Protein AF-B5GCQ9-F1 (afdb_monomer_lite)

Foldseek 3Di:
DPPFDKDFDDWDDDPFWIWTDMAGPCCVVPVPCVRGPPFFGTWTQGPPPRDTHGDTNVCNVVVVVVQCCQVPPVVHHRDDPLNVLVVVLVVCCVPPNNVRSVVSVVVCLVVDDPVSNVD

Radius of gyration: 19.91 Å; chains: 1; bounding box: 42×32×63 Å

pLDDT: mean 89.11, std 9.02, range [50.94, 97.81]

Secondary structure (DSSP, 8-state):
-PPPPEEEEEEEE-SSEEEEEEEEHHHHHH--GGG--TTEEEEEEETTT--EEEEEHHHHHHSTHHHHIIIIII-PPPP-HHHHHHHHHHHHHHHH-HHHHHHHHHHHGGGS-TTTTT-

Structure (mmCIF, N/CA/C/O backbone):
data_AF-B5GCQ9-F1
#
_entry.id   AF-B5GCQ9-F1
#
loop_
_atom_site.group_PDB
_atom_site.id
_atom_site.type_symbol
_atom_site.label_atom_id
_atom_site.label_alt_id
_atom_site.label_comp_id
_atom_site.label_asym_id
_atom_site.label_e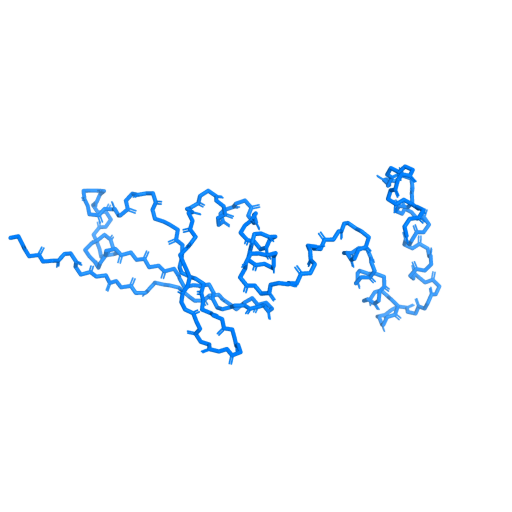ntity_id
_atom_site.label_seq_id
_atom_site.pdbx_PDB_ins_code
_atom_site.Cartn_x
_atom_site.Cartn_y
_atom_site.Cartn_z
_atom_site.occupancy
_atom_site.B_iso_or_equiv
_atom_site.auth_seq_id
_atom_site.auth_comp_id
_atom_site.auth_asym_id
_atom_site.auth_atom_id
_atom_site.pdbx_PDB_model_num
ATOM 1 N N . MET A 1 1 ? 14.335 -4.556 -33.566 1.00 50.94 1 MET A N 1
ATOM 2 C CA . MET A 1 1 ? 14.861 -4.108 -32.263 1.00 50.94 1 MET A CA 1
ATOM 3 C C . MET A 1 1 ? 14.692 -5.265 -31.313 1.00 50.94 1 MET A C 1
ATOM 5 O O . MET A 1 1 ? 13.599 -5.818 -31.289 1.00 50.94 1 MET A O 1
ATOM 9 N N . ASP A 1 2 ? 15.761 -5.686 -30.646 1.00 68.31 2 ASP A N 1
ATOM 10 C CA . ASP A 1 2 ? 15.653 -6.730 -29.628 1.00 68.31 2 ASP A CA 1
ATOM 11 C C . ASP A 1 2 ? 14.804 -6.187 -28.470 1.00 68.31 2 ASP A C 1
ATOM 13 O O . ASP A 1 2 ? 14.935 -5.014 -28.105 1.00 68.31 2 ASP A O 1
ATOM 17 N N . ALA A 1 3 ? 13.864 -6.982 -27.967 1.00 76.88 3 ALA A N 1
ATOM 18 C CA . ALA A 1 3 ? 13.002 -6.535 -26.881 1.00 76.88 3 ALA A CA 1
ATOM 19 C C . ALA A 1 3 ? 13.858 -6.380 -25.617 1.00 76.88 3 ALA A C 1
ATOM 21 O O . ALA A 1 3 ? 14.582 -7.300 -25.239 1.00 76.88 3 ALA A O 1
ATOM 22 N N . MET A 1 4 ? 13.791 -5.215 -24.968 1.00 83.44 4 MET A N 1
ATOM 23 C CA . MET A 1 4 ? 14.519 -4.967 -23.724 1.00 83.44 4 MET A CA 1
ATOM 24 C C . MET A 1 4 ? 14.133 -6.027 -22.686 1.00 83.44 4 MET A C 1
ATOM 26 O O . MET A 1 4 ? 12.966 -6.126 -22.303 1.00 83.44 4 MET A O 1
ATOM 30 N N . ARG A 1 5 ? 15.109 -6.823 -22.238 1.00 91.62 5 ARG A N 1
ATOM 31 C CA . ARG A 1 5 ? 14.891 -7.822 -21.189 1.00 91.62 5 ARG A CA 1
ATOM 32 C C . ARG A 1 5 ? 14.682 -7.136 -19.851 1.00 91.62 5 ARG A C 1
ATOM 34 O O . ARG A 1 5 ? 15.450 -6.253 -19.468 1.00 91.62 5 ARG A O 1
ATOM 41 N N . LEU A 1 6 ? 13.641 -7.567 -19.152 1.00 92.56 6 LEU A N 1
ATOM 42 C CA . LEU A 1 6 ? 13.278 -7.064 -17.837 1.00 92.56 6 LEU A CA 1
ATOM 43 C C . LEU A 1 6 ? 13.606 -8.111 -16.780 1.00 92.56 6 LEU A C 1
ATOM 45 O O . LEU A 1 6 ? 13.421 -9.306 -17.007 1.00 92.56 6 LEU A O 1
ATOM 49 N N . ALA A 1 7 ? 14.055 -7.646 -15.623 1.00 93.38 7 ALA A N 1
ATOM 50 C CA . ALA A 1 7 ? 14.333 -8.468 -14.460 1.00 93.38 7 ALA A CA 1
ATOM 51 C C . ALA A 1 7 ? 13.618 -7.897 -13.235 1.00 93.38 7 ALA A C 1
ATOM 53 O O . ALA A 1 7 ? 13.585 -6.680 -13.036 1.00 93.38 7 ALA A O 1
ATOM 54 N N . VAL A 1 8 ? 13.073 -8.787 -12.406 1.00 94.56 8 VAL A N 1
ATOM 55 C CA . VAL A 1 8 ? 12.653 -8.448 -11.043 1.00 94.56 8 VAL A CA 1
ATOM 56 C C . VAL A 1 8 ? 13.914 -8.232 -10.218 1.00 94.56 8 VAL A C 1
ATOM 58 O O . VAL A 1 8 ? 14.830 -9.053 -10.264 1.00 94.56 8 VAL A O 1
ATOM 61 N N . VAL A 1 9 ? 13.969 -7.118 -9.497 1.00 93.88 9 VAL A N 1
ATOM 62 C CA . VAL A 1 9 ? 15.132 -6.742 -8.683 1.00 93.88 9 VAL A CA 1
ATOM 63 C C . VAL A 1 9 ? 14.838 -6.748 -7.195 1.00 93.88 9 VAL A C 1
ATOM 65 O O . VAL A 1 9 ? 15.772 -6.896 -6.415 1.00 93.88 9 VAL A O 1
ATOM 68 N N . ASP A 1 10 ? 13.571 -6.601 -6.812 1.00 94.38 10 ASP A N 1
ATOM 69 C CA . ASP A 1 10 ? 13.153 -6.635 -5.417 1.00 94.38 10 ASP A CA 1
A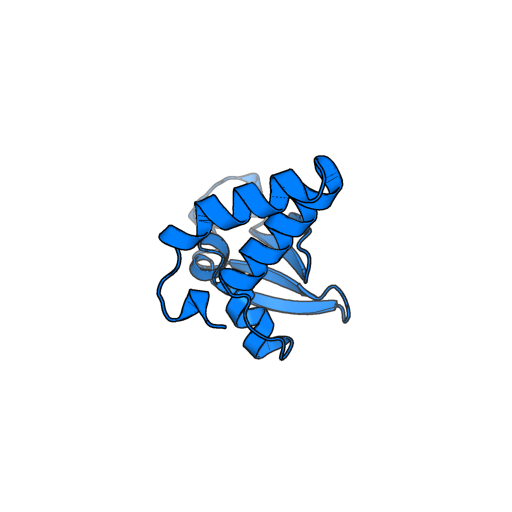TOM 70 C C . ASP A 1 10 ? 11.664 -6.981 -5.302 1.00 94.38 10 ASP A C 1
ATOM 72 O O . ASP A 1 10 ? 10.879 -6.713 -6.222 1.00 94.38 10 ASP A O 1
ATOM 76 N N . VAL A 1 11 ? 11.297 -7.594 -4.179 1.00 96.69 11 VAL A N 1
ATOM 77 C CA . VAL A 1 11 ? 9.916 -7.929 -3.830 1.00 96.69 11 VAL A CA 1
ATOM 78 C C . VAL A 1 11 ? 9.700 -7.588 -2.364 1.00 96.69 11 VAL A C 1
ATOM 80 O O . VAL A 1 11 ? 10.279 -8.222 -1.483 1.00 96.69 11 VAL A O 1
ATOM 83 N N . GLU A 1 12 ? 8.825 -6.622 -2.118 1.00 96.44 12 GLU A N 1
ATOM 84 C CA . GLU A 1 12 ? 8.431 -6.194 -0.780 1.00 96.44 12 GLU A CA 1
ATOM 85 C C . GLU A 1 12 ? 7.040 -6.740 -0.436 1.00 96.44 12 GLU A C 1
ATOM 87 O O . GLU A 1 12 ? 6.123 -6.756 -1.266 1.00 96.44 12 GLU A O 1
ATOM 92 N N . GLU A 1 13 ? 6.884 -7.211 0.800 1.00 96.56 13 GLU A N 1
ATOM 93 C CA . GLU A 1 13 ? 5.601 -7.660 1.327 1.00 96.56 13 GLU A CA 1
ATOM 94 C C . GLU A 1 13 ? 4.821 -6.474 1.904 1.00 96.56 13 GLU A C 1
ATOM 96 O O . GLU A 1 13 ? 5.282 -5.821 2.836 1.00 96.56 13 GLU A O 1
ATOM 101 N N . HIS A 1 14 ? 3.611 -6.243 1.392 1.00 94.56 14 HIS A N 1
ATOM 102 C CA . HIS A 1 14 ? 2.640 -5.315 1.964 1.00 94.56 14 HIS A CA 1
ATOM 103 C C . HIS A 1 14 ? 1.422 -6.085 2.499 1.00 94.56 14 HIS A C 1
ATOM 105 O O . HIS A 1 14 ? 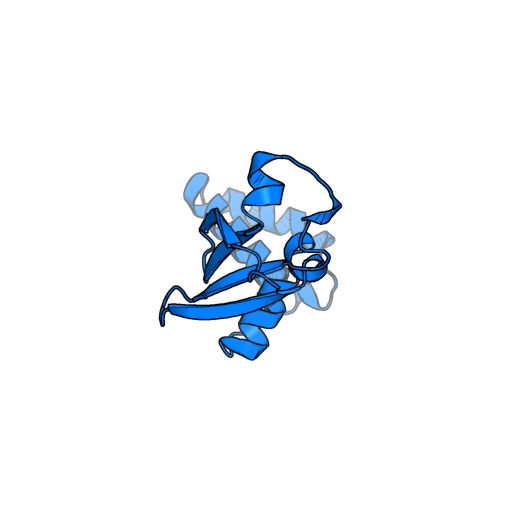1.169 -7.236 2.122 1.00 94.56 14 HIS A O 1
ATOM 111 N N . GLU A 1 15 ? 0.615 -5.458 3.358 1.00 91.69 15 GLU A N 1
ATOM 112 C CA . GLU A 1 15 ? -0.591 -6.099 3.910 1.00 91.69 15 GLU A CA 1
ATOM 113 C C . GLU A 1 15 ? -1.605 -6.519 2.824 1.00 91.69 15 GLU A C 1
ATOM 115 O O . GLU A 1 15 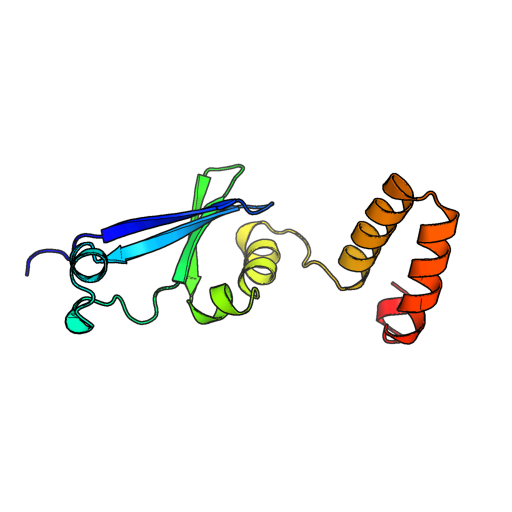? -2.258 -7.554 2.950 1.00 91.69 15 GLU A O 1
ATOM 120 N N . LEU A 1 16 ? -1.700 -5.768 1.719 1.00 93.81 16 LEU A N 1
ATOM 121 C CA . LEU A 1 16 ? -2.666 -6.003 0.633 1.00 93.81 16 LEU A CA 1
ATOM 122 C C . LEU A 1 16 ? -2.068 -6.693 -0.602 1.00 93.81 16 LEU A C 1
ATOM 124 O O . LEU A 1 16 ? -2.774 -7.416 -1.308 1.00 93.81 16 LEU A O 1
ATOM 128 N N . VAL A 1 17 ? -0.787 -6.448 -0.885 1.00 96.75 17 VAL A N 1
ATOM 129 C CA . VAL A 1 17 ? -0.134 -6.779 -2.162 1.00 96.75 17 VAL A CA 1
ATOM 130 C C . VAL A 1 17 ? 1.321 -7.196 -1.944 1.00 96.75 17 VAL A C 1
ATOM 132 O O . VAL A 1 17 ? 1.911 -6.912 -0.907 1.00 96.75 17 VAL A O 1
ATOM 135 N N . TRP A 1 18 ? 1.922 -7.828 -2.944 1.00 97.81 18 TRP A N 1
ATOM 136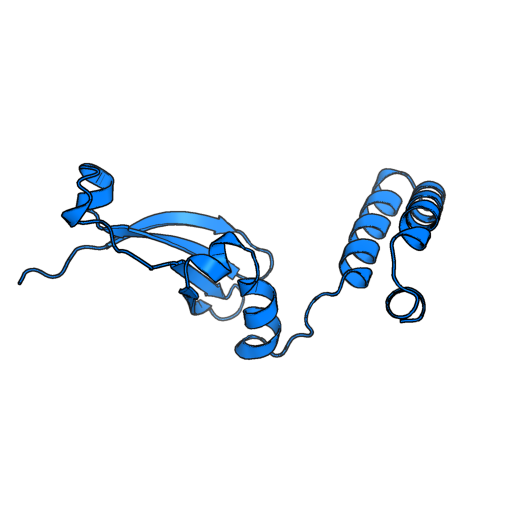 C CA . TRP A 1 18 ? 3.374 -7.842 -3.110 1.00 97.81 18 TRP A CA 1
ATOM 137 C C . TRP A 1 18 ? 3.772 -6.691 -4.029 1.00 97.81 18 TRP A C 1
ATOM 139 O O . TRP A 1 18 ? 3.222 -6.567 -5.127 1.00 97.81 18 TRP A O 1
ATOM 149 N N . ILE A 1 19 ? 4.722 -5.863 -3.604 1.00 96.88 19 ILE A N 1
ATOM 150 C CA . ILE A 1 19 ? 5.259 -4.771 -4.417 1.00 96.88 19 ILE A CA 1
ATOM 151 C C . ILE A 1 19 ? 6.491 -5.302 -5.148 1.00 96.88 19 ILE A C 1
ATOM 153 O O . ILE A 1 19 ? 7.513 -5.611 -4.540 1.00 96.88 19 ILE A O 1
ATOM 157 N N . VAL A 1 20 ? 6.388 -5.442 -6.467 1.00 96.88 20 VAL A N 1
ATOM 158 C CA . VAL A 1 20 ? 7.416 -6.045 -7.320 1.00 96.88 20 VAL A CA 1
ATOM 159 C C . VAL A 1 20 ? 8.153 -4.955 -8.082 1.00 96.88 20 VAL A C 1
ATOM 161 O O . VAL A 1 20 ? 7.644 -4.384 -9.057 1.00 96.88 20 VAL A O 1
ATOM 164 N N . SER A 1 21 ? 9.383 -4.696 -7.659 1.00 93.38 21 SER A N 1
ATOM 165 C CA . SER A 1 21 ? 10.292 -3.782 -8.338 1.00 93.38 21 SER A CA 1
ATOM 166 C C . SER A 1 21 ? 11.012 -4.502 -9.471 1.00 93.38 21 SER A C 1
ATOM 168 O O . SER A 1 21 ? 11.526 -5.612 -9.318 1.00 93.38 21 SER A O 1
ATOM 170 N N . TRP A 1 22 ? 11.083 -3.853 -10.627 1.00 93.12 22 TRP A N 1
ATOM 171 C CA . TRP A 1 22 ? 11.688 -4.412 -11.831 1.00 93.12 22 TRP A CA 1
ATOM 172 C C . TRP A 1 22 ? 12.478 -3.346 -12.583 1.00 93.12 22 TRP A C 1
ATOM 174 O O . TRP A 1 22 ? 12.242 -2.146 -12.442 1.00 93.12 22 TRP A O 1
ATOM 184 N N . THR A 1 23 ? 13.436 -3.783 -13.392 1.00 92.69 23 THR A N 1
ATOM 185 C CA . THR A 1 23 ? 14.202 -2.890 -14.262 1.00 92.69 23 THR A CA 1
ATOM 186 C C . THR A 1 23 ? 14.722 -3.627 -15.494 1.00 92.69 23 THR A C 1
ATOM 188 O O . THR A 1 23 ? 14.485 -4.823 -15.657 1.00 92.69 23 THR A O 1
ATOM 191 N N . SER A 1 24 ? 15.412 -2.915 -16.384 1.00 93.62 24 SER A N 1
ATOM 192 C CA . SER A 1 24 ? 16.150 -3.528 -17.490 1.00 93.62 24 SER A CA 1
ATOM 193 C C . SER A 1 24 ? 17.304 -4.365 -16.948 1.00 93.62 24 SER A C 1
ATOM 195 O O . SER A 1 24 ? 18.083 -3.882 -16.126 1.00 93.62 24 SER A O 1
ATOM 197 N N . GLU A 1 25 ? 17.456 -5.594 -17.438 1.00 94.25 25 GLU A N 1
ATOM 198 C CA . GLU A 1 25 ? 18.589 -6.461 -17.087 1.00 94.25 25 GLU A CA 1
ATOM 199 C C . GLU A 1 25 ? 19.930 -5.749 -17.350 1.00 94.25 25 GLU A C 1
ATOM 201 O O . GLU A 1 25 ? 20.838 -5.758 -16.515 1.00 94.25 25 GLU A O 1
ATOM 206 N N . GLU A 1 26 ? 20.015 -5.033 -18.474 1.00 93.31 26 GLU A N 1
ATOM 207 C CA . GLU A 1 26 ? 21.211 -4.294 -18.873 1.00 93.31 26 GLU A CA 1
ATOM 208 C C . GLU A 1 26 ? 21.483 -3.103 -17.947 1.00 93.31 26 GLU A C 1
ATOM 210 O O . GLU A 1 26 ? 22.632 -2.873 -17.562 1.00 93.31 26 GLU A O 1
ATOM 215 N N . PHE A 1 27 ? 20.442 -2.380 -17.518 1.00 91.94 27 PHE A N 1
ATOM 216 C CA . PHE A 1 27 ? 20.596 -1.308 -16.531 1.00 91.94 27 PHE A CA 1
ATOM 217 C C . PHE A 1 27 ? 21.021 -1.854 -15.167 1.00 91.94 27 PHE A C 1
ATOM 219 O O . PHE A 1 27 ? 21.934 -1.308 -14.548 1.00 91.94 27 PHE A O 1
ATOM 226 N N . GLY A 1 28 ? 20.411 -2.952 -14.713 1.00 90.75 28 GLY A N 1
ATOM 227 C CA . GLY A 1 28 ? 20.778 -3.609 -13.458 1.00 90.75 28 GLY A CA 1
ATOM 228 C C . GLY A 1 28 ? 22.252 -4.018 -13.435 1.00 90.75 28 GLY A C 1
ATOM 229 O O . GLY A 1 28 ? 22.937 -3.803 -12.433 1.00 90.75 28 GLY A O 1
ATOM 230 N N . ARG A 1 29 ? 22.757 -4.526 -14.567 1.00 92.50 29 ARG A N 1
ATOM 231 C CA . ARG A 1 29 ? 24.145 -4.976 -14.733 1.00 92.50 29 ARG A CA 1
ATOM 232 C C . ARG A 1 29 ? 25.152 -3.836 -14.908 1.00 92.50 29 ARG A C 1
ATOM 234 O O . ARG A 1 29 ? 26.234 -3.896 -14.333 1.00 92.50 29 ARG A O 1
ATOM 241 N N . THR A 1 30 ? 24.843 -2.838 -15.737 1.00 94.06 30 THR A N 1
ATOM 242 C CA . THR A 1 30 ? 25.824 -1.829 -16.193 1.00 94.06 30 THR A CA 1
ATOM 243 C C . THR A 1 30 ? 25.662 -0.460 -15.553 1.00 94.06 30 THR A C 1
ATOM 245 O O . THR A 1 30 ? 26.600 0.332 -15.573 1.00 94.06 30 THR A O 1
ATOM 248 N N . ARG A 1 31 ? 24.471 -0.158 -15.025 1.00 91.69 31 ARG A N 1
ATOM 249 C CA . ARG A 1 31 ? 24.046 1.188 -14.617 1.00 91.69 31 ARG A CA 1
ATOM 250 C C . ARG A 1 31 ? 24.108 2.236 -15.739 1.00 91.69 31 ARG A C 1
ATOM 252 O O . ARG A 1 31 ? 24.061 3.424 -15.433 1.00 91.69 31 ARG A O 1
ATOM 259 N N . ASN A 1 32 ? 24.169 1.837 -17.016 1.00 92.38 32 ASN A N 1
ATOM 260 C CA . ASN A 1 32 ? 24.099 2.780 -18.135 1.00 92.38 32 ASN A CA 1
ATOM 261 C C . ASN A 1 32 ? 22.674 3.380 -18.231 1.00 92.38 32 ASN A C 1
ATOM 263 O O . ASN A 1 32 ? 21.733 2.636 -18.522 1.00 92.38 32 ASN A O 1
ATOM 267 N N . PRO A 1 33 ? 22.499 4.704 -18.033 1.00 89.25 33 PRO A N 1
ATOM 268 C CA . PRO A 1 33 ? 21.190 5.358 -18.026 1.00 89.25 33 PRO A CA 1
ATOM 269 C C . PRO A 1 33 ? 20.377 5.205 -19.316 1.00 89.25 33 PRO A C 1
ATOM 271 O O . PRO A 1 33 ? 19.156 5.315 -19.261 1.00 89.25 33 PRO A O 1
ATOM 274 N N . GLU A 1 34 ? 21.011 4.915 -20.455 1.00 90.00 34 GLU A N 1
ATOM 275 C CA . GLU A 1 34 ? 20.312 4.656 -21.725 1.00 90.00 34 GLU A CA 1
ATOM 276 C C . GLU A 1 34 ? 19.360 3.455 -21.648 1.00 90.00 34 GLU A C 1
ATOM 278 O O . GLU A 1 34 ? 18.372 3.394 -22.377 1.00 90.00 34 GLU A O 1
ATOM 283 N N . PHE A 1 35 ? 19.629 2.516 -20.738 1.00 89.06 35 PHE A N 1
ATOM 284 C CA . PHE A 1 35 ? 18.790 1.342 -20.502 1.00 89.06 35 PHE A CA 1
ATOM 285 C C . PHE A 1 35 ? 17.843 1.514 -19.313 1.00 89.06 35 PHE A C 1
ATOM 287 O O . PHE A 1 35 ? 17.149 0.565 -18.948 1.00 89.06 35 PHE A O 1
ATOM 294 N N . MET A 1 36 ? 17.817 2.689 -18.678 1.00 86.44 36 MET A N 1
ATOM 295 C CA . MET A 1 36 ? 16.954 2.937 -17.530 1.00 86.44 36 MET A CA 1
ATOM 296 C C . MET A 1 36 ? 15.491 3.061 -17.989 1.00 86.44 36 MET A C 1
ATOM 298 O O . MET A 1 36 ? 15.169 3.958 -18.772 1.00 86.44 36 MET A O 1
ATOM 302 N N . PRO A 1 37 ? 14.571 2.217 -17.486 1.00 82.31 37 PRO A N 1
ATOM 303 C CA . PRO A 1 37 ? 13.157 2.298 -17.834 1.00 82.31 37 PRO A CA 1
ATOM 304 C C . PRO A 1 37 ? 12.496 3.503 -17.137 1.00 82.31 37 PRO A C 1
ATOM 306 O O . PRO A 1 37 ? 11.861 3.366 -16.092 1.00 82.31 37 PRO A O 1
ATOM 309 N N . ALA A 1 38 ? 12.643 4.698 -17.713 1.00 76.75 38 ALA A N 1
ATOM 310 C CA . ALA A 1 38 ? 12.167 5.955 -17.135 1.00 76.75 38 ALA A CA 1
ATOM 311 C C . ALA A 1 38 ? 10.648 5.966 -16.866 1.00 76.75 38 ALA A C 1
ATOM 313 O O . ALA A 1 38 ? 9.850 5.532 -17.695 1.00 76.75 38 ALA A O 1
ATOM 314 N N . GLY A 1 39 ? 10.252 6.498 -15.703 1.00 71.31 39 GLY A N 1
ATOM 315 C CA . GLY A 1 39 ? 8.849 6.714 -15.324 1.00 71.31 39 GLY A CA 1
ATOM 316 C C . GLY A 1 39 ? 8.076 5.471 -14.866 1.00 71.31 39 GLY A C 1
ATOM 317 O O . GLY A 1 39 ? 6.902 5.593 -14.512 1.00 71.31 39 GLY A O 1
ATOM 318 N N . ASN A 1 40 ? 8.701 4.292 -14.840 1.00 77.06 40 ASN A N 1
ATOM 319 C CA . ASN A 1 40 ? 8.036 3.063 -14.411 1.00 77.06 40 ASN A CA 1
ATOM 320 C C . ASN A 1 40 ? 8.030 2.938 -12.884 1.00 77.06 40 ASN A C 1
ATOM 322 O O . ASN A 1 40 ? 9.070 3.076 -12.243 1.00 77.06 40 ASN A O 1
ATOM 326 N N . GLY A 1 41 ? 6.849 2.689 -12.316 1.00 86.25 41 GLY A N 1
ATOM 327 C CA . GLY A 1 41 ? 6.701 2.240 -10.936 1.00 86.25 41 GLY A CA 1
ATOM 328 C C . GLY A 1 41 ? 6.673 0.709 -10.844 1.00 86.25 41 GLY A C 1
ATOM 329 O O . GLY A 1 41 ? 6.679 0.021 -11.876 1.00 86.25 41 GLY A O 1
ATOM 330 N N . PRO A 1 42 ? 6.657 0.165 -9.619 1.00 94.00 42 PRO A N 1
ATOM 331 C CA . PRO A 1 42 ? 6.547 -1.267 -9.397 1.00 94.00 42 PRO A CA 1
ATOM 332 C C . PRO A 1 42 ? 5.217 -1.826 -9.923 1.00 94.00 42 PRO A C 1
ATOM 334 O O . PRO A 1 42 ? 4.280 -1.097 -10.270 1.00 94.00 42 PRO A O 1
ATOM 337 N N . TYR A 1 43 ? 5.137 -3.150 -9.974 1.00 95.25 43 TYR A N 1
ATOM 338 C CA . TYR A 1 43 ? 3.856 -3.839 -10.061 1.00 95.25 43 TYR A CA 1
ATOM 339 C C . TYR A 1 43 ? 3.342 -4.166 -8.662 1.00 95.25 43 TYR A C 1
ATOM 341 O O . TYR A 1 43 ? 4.124 -4.448 -7.761 1.00 95.25 43 TYR A O 1
ATOM 349 N N . LEU A 1 44 ? 2.026 -4.165 -8.504 1.00 96.69 44 LEU A N 1
ATOM 350 C CA . LEU A 1 44 ? 1.332 -4.653 -7.322 1.00 96.69 44 LEU A CA 1
ATOM 351 C C . LEU A 1 44 ? 0.707 -6.000 -7.685 1.00 96.69 44 LEU A C 1
ATOM 353 O O . LEU A 1 44 ? -0.041 -6.079 -8.663 1.00 96.69 44 LEU A O 1
ATOM 357 N N . VAL A 1 45 ? 1.033 -7.044 -6.930 1.00 97.50 45 VAL A N 1
ATOM 358 C CA . VAL A 1 45 ? 0.423 -8.372 -7.073 1.00 97.50 45 VAL A CA 1
ATOM 359 C C . VAL A 1 45 ? -0.518 -8.596 -5.903 1.00 97.50 45 VAL A C 1
ATOM 361 O O . VAL A 1 45 ? -0.070 -8.644 -4.758 1.00 97.50 45 VAL A O 1
ATOM 364 N N . ASP A 1 46 ? -1.809 -8.736 -6.175 1.00 95.81 46 ASP A N 1
ATOM 365 C CA . ASP A 1 46 ? -2.815 -8.946 -5.140 1.00 95.81 46 ASP A CA 1
ATOM 366 C C . ASP A 1 46 ? -2.555 -10.236 -4.350 1.00 95.81 46 ASP A C 1
ATOM 368 O O . ASP A 1 46 ? -2.294 -11.296 -4.924 1.00 95.81 46 ASP A O 1
ATOM 372 N N . ARG A 1 47 ? -2.645 -10.169 -3.017 1.00 94.75 47 ARG A N 1
ATOM 373 C CA . ARG A 1 47 ? -2.375 -11.338 -2.162 1.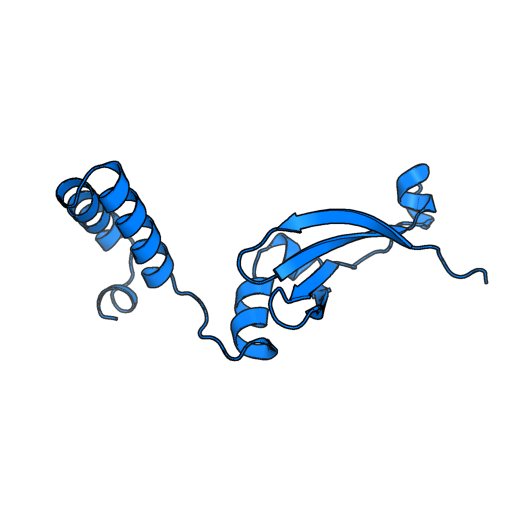00 94.75 47 ARG A CA 1
ATOM 374 C C . ARG A 1 47 ? -3.489 -12.380 -2.144 1.00 94.75 47 ARG A C 1
ATOM 376 O O . ARG A 1 47 ? -3.247 -13.493 -1.683 1.00 94.75 47 ARG A O 1
ATOM 383 N N . VAL A 1 48 ? -4.694 -12.032 -2.585 1.00 92.94 48 VAL A N 1
ATOM 384 C CA . VAL A 1 48 ? -5.865 -12.916 -2.554 1.00 92.94 48 VAL A CA 1
ATOM 385 C C . VAL A 1 48 ? -6.077 -13.585 -3.903 1.00 92.94 48 VAL A C 1
ATOM 387 O O . VAL A 1 48 ? -6.217 -14.805 -3.946 1.00 92.94 48 VAL A O 1
ATOM 390 N N . ASP A 1 49 ? -6.099 -12.815 -4.991 1.00 93.94 49 ASP A N 1
ATOM 391 C CA . ASP A 1 49 ? -6.411 -13.342 -6.328 1.00 93.94 49 ASP A CA 1
ATOM 392 C C . ASP A 1 49 ? -5.211 -13.385 -7.290 1.00 93.94 49 ASP A C 1
ATOM 394 O O . ASP A 1 49 ? -5.318 -13.958 -8.376 1.00 93.94 49 ASP A O 1
ATOM 398 N N . GLY A 1 50 ? -4.053 -12.844 -6.893 1.00 95.25 50 GLY A N 1
ATOM 399 C CA . GLY A 1 50 ? -2.853 -12.794 -7.730 1.00 95.25 50 GLY A CA 1
ATOM 400 C C . GLY A 1 50 ? -2.928 -11.781 -8.877 1.00 95.25 50 GLY A C 1
ATOM 401 O O . GLY A 1 50 ? -2.088 -11.829 -9.780 1.00 95.25 50 GLY A O 1
ATOM 402 N N . GLY A 1 51 ? -3.918 -10.883 -8.874 1.00 95.81 51 GLY A N 1
ATOM 403 C CA . GLY A 1 51 ? -4.092 -9.837 -9.874 1.00 95.81 51 GLY A CA 1
ATOM 404 C C . GLY A 1 51 ? -2.865 -8.932 -9.985 1.00 95.81 51 GLY A C 1
ATOM 405 O O . GLY A 1 51 ? -2.300 -8.504 -8.983 1.00 95.81 51 GLY A O 1
ATOM 406 N N . LEU A 1 52 ? -2.437 -8.647 -11.218 1.00 95.69 52 LEU A N 1
ATOM 407 C CA . LEU A 1 52 ? -1.282 -7.795 -11.497 1.00 95.69 52 LEU A CA 1
ATOM 408 C C . LEU A 1 52 ? -1.741 -6.385 -11.876 1.00 95.69 52 LEU A C 1
ATOM 410 O O . LEU A 1 52 ? -2.419 -6.189 -12.888 1.00 95.69 52 LEU A O 1
ATOM 414 N N . HIS A 1 53 ? -1.301 -5.391 -11.112 1.00 94.56 53 HIS A N 1
ATOM 415 C CA . HIS A 1 53 ? -1.667 -3.990 -11.296 1.00 94.56 53 HIS A CA 1
ATOM 416 C C . HIS A 1 53 ? -0.416 -3.125 -11.421 1.00 94.56 53 HIS A C 1
ATOM 418 O O . HIS A 1 53 ? 0.590 -3.359 -10.758 1.00 94.56 53 HIS A O 1
ATOM 424 N N . ARG A 1 54 ? -0.452 -2.112 -12.289 1.00 90.50 54 ARG A N 1
ATOM 425 C CA . ARG A 1 54 ? 0.679 -1.198 -12.486 1.00 90.50 54 ARG A CA 1
ATOM 426 C C . ARG A 1 54 ? 0.434 0.106 -11.744 1.00 90.50 54 ARG A C 1
ATOM 428 O O . ARG A 1 54 ? -0.607 0.729 -11.947 1.00 90.50 54 ARG A O 1
ATOM 435 N N . VAL A 1 55 ? 1.428 0.554 -10.985 1.00 90.25 55 VAL A N 1
ATOM 436 C CA . VAL A 1 55 ? 1.436 1.874 -10.350 1.00 90.25 55 VAL A CA 1
ATOM 437 C C . VAL A 1 55 ? 2.498 2.768 -10.998 1.00 90.25 55 VAL A C 1
ATOM 439 O O . VAL A 1 55 ? 3.520 2.299 -11.499 1.00 90.25 55 VAL A O 1
ATOM 442 N N . GLY A 1 56 ? 2.241 4.075 -11.053 1.00 89.25 56 GLY A N 1
ATOM 443 C CA . GLY A 1 56 ? 3.240 5.054 -11.486 1.00 89.25 56 GLY A CA 1
ATOM 444 C C . GLY A 1 56 ? 4.293 5.305 -10.403 1.00 89.25 56 GLY A C 1
ATOM 445 O O . GLY A 1 56 ? 3.977 5.287 -9.217 1.00 89.25 56 GLY A O 1
ATOM 446 N N . VAL A 1 57 ? 5.533 5.606 -10.801 1.00 89.12 57 VAL A N 1
ATOM 447 C CA . VAL A 1 57 ? 6.657 5.790 -9.859 1.00 89.12 57 VAL A CA 1
ATOM 448 C C . VAL A 1 57 ? 6.391 6.842 -8.777 1.00 89.12 57 VAL A C 1
ATOM 450 O O . VAL A 1 57 ? 6.757 6.634 -7.630 1.00 89.12 57 VAL A O 1
ATOM 453 N N . VAL A 1 58 ? 5.707 7.943 -9.110 1.00 92.44 58 VAL A N 1
ATOM 454 C CA . VAL A 1 58 ? 5.388 8.999 -8.134 1.00 92.44 58 VAL A CA 1
ATOM 455 C C . VAL A 1 58 ? 4.466 8.461 -7.045 1.00 92.44 58 VAL A C 1
ATOM 457 O O . VAL A 1 58 ? 4.794 8.571 -5.875 1.00 92.44 58 VAL A O 1
ATOM 460 N N . SER A 1 59 ? 3.365 7.818 -7.437 1.00 91.81 59 SER A N 1
ATOM 461 C CA . SER A 1 59 ? 2.384 7.236 -6.514 1.00 91.81 59 SER A CA 1
ATOM 462 C C . SER A 1 59 ? 2.982 6.112 -5.663 1.00 91.81 59 SER A C 1
ATOM 464 O O . SER A 1 59 ? 2.624 5.978 -4.497 1.00 91.81 59 SER A O 1
ATOM 466 N N . ALA A 1 60 ? 3.934 5.351 -6.211 1.00 91.12 60 ALA A N 1
ATOM 467 C CA . ALA A 1 60 ? 4.687 4.360 -5.451 1.00 91.12 60 ALA A CA 1
ATOM 468 C C . ALA A 1 60 ? 5.584 5.010 -4.384 1.00 91.12 60 ALA A C 1
ATOM 470 O O . ALA A 1 60 ? 5.554 4.599 -3.231 1.00 91.12 60 ALA A O 1
ATOM 471 N N . VAL A 1 61 ? 6.340 6.051 -4.750 1.00 91.56 61 VAL A N 1
ATOM 472 C CA . VAL A 1 61 ? 7.265 6.746 -3.836 1.00 91.56 61 VAL A CA 1
ATOM 473 C C . VAL A 1 61 ? 6.528 7.540 -2.757 1.00 91.56 61 VAL A C 1
ATOM 475 O O . VAL A 1 61 ? 7.024 7.646 -1.639 1.00 91.56 61 VAL A O 1
ATOM 478 N N . THR A 1 62 ? 5.362 8.108 -3.067 1.00 92.94 62 THR A N 1
ATOM 479 C CA . THR A 1 62 ? 4.577 8.884 -2.098 1.00 92.94 62 THR A CA 1
ATOM 480 C C . THR A 1 62 ? 3.653 8.028 -1.232 1.00 92.94 62 THR A C 1
ATOM 482 O O . THR A 1 62 ? 3.081 8.559 -0.291 1.00 92.94 62 THR A O 1
ATOM 485 N N . GLY A 1 63 ? 3.466 6.741 -1.543 1.00 91.94 63 GLY A N 1
ATOM 486 C CA . GLY A 1 63 ? 2.520 5.861 -0.839 1.00 91.94 63 GLY A CA 1
ATOM 487 C C . GLY A 1 63 ? 1.052 6.021 -1.264 1.00 91.94 63 GLY A C 1
ATOM 488 O O . GLY A 1 63 ? 0.222 5.180 -0.942 1.00 91.94 63 GLY A O 1
ATOM 489 N N . GLU A 1 64 ? 0.730 7.029 -2.079 1.00 92.50 64 GLU A N 1
ATOM 490 C CA . GLU A 1 64 ? -0.634 7.317 -2.573 1.00 92.50 64 GLU A CA 1
ATOM 491 C C . GLU A 1 64 ? -1.277 6.151 -3.339 1.00 92.50 64 GLU A C 1
ATOM 493 O O . GLU A 1 64 ? -2.488 6.111 -3.556 1.00 92.50 64 GLU A O 1
ATOM 498 N N . TRP A 1 65 ? -0.460 5.196 -3.786 1.00 94.06 65 TRP A N 1
ATOM 499 C CA . TRP A 1 65 ? -0.932 3.997 -4.465 1.00 94.06 65 TRP A CA 1
ATOM 500 C C . TRP A 1 65 ? -1.894 3.178 -3.610 1.00 94.06 65 TRP A C 1
ATOM 502 O O . TRP A 1 65 ? -2.793 2.552 -4.165 1.00 94.06 65 TRP A O 1
ATOM 512 N N . GLU A 1 66 ? -1.730 3.173 -2.287 1.00 95.06 66 GLU A N 1
ATOM 513 C CA . GLU A 1 66 ? -2.508 2.297 -1.417 1.00 95.06 66 GLU A CA 1
ATOM 514 C C . GLU A 1 66 ? -3.973 2.739 -1.344 1.00 95.06 66 GLU A C 1
ATOM 516 O O . GLU A 1 66 ? -4.883 1.920 -1.496 1.00 95.06 66 GLU A O 1
ATOM 521 N N . ALA A 1 67 ? -4.210 4.045 -1.193 1.00 93.06 67 ALA A N 1
ATOM 522 C CA . ALA A 1 67 ? -5.552 4.616 -1.179 1.00 93.06 67 ALA A CA 1
ATOM 523 C C . ALA A 1 67 ? -6.283 4.365 -2.510 1.00 93.06 67 ALA A C 1
ATOM 525 O O . ALA A 1 67 ? -7.431 3.910 -2.513 1.00 93.06 67 ALA A O 1
ATOM 526 N N . ASP A 1 68 ? -5.605 4.588 -3.643 1.00 92.12 68 ASP A N 1
ATOM 527 C CA . ASP A 1 68 ? -6.148 4.283 -4.973 1.00 92.12 68 ASP A CA 1
ATOM 528 C C . ASP A 1 68 ? -6.408 2.779 -5.150 1.00 92.12 68 ASP A C 1
ATOM 530 O O . ASP A 1 68 ? -7.461 2.392 -5.659 1.00 92.12 68 ASP A O 1
ATOM 534 N N . TYR A 1 69 ? -5.505 1.915 -4.680 1.00 94.50 69 TYR A N 1
ATOM 535 C CA . TYR A 1 69 ? -5.665 0.465 -4.763 1.00 94.50 69 TYR A CA 1
ATOM 536 C C . TYR A 1 69 ? -6.880 -0.021 -3.964 1.00 94.50 69 TYR A C 1
ATOM 538 O O . TYR A 1 69 ? -7.723 -0.753 -4.494 1.00 94.50 69 TYR A O 1
ATOM 546 N N . ARG A 1 70 ? -7.016 0.430 -2.710 1.00 94.25 70 ARG A N 1
ATOM 547 C CA . ARG A 1 70 ? -8.166 0.126 -1.846 1.00 94.25 70 ARG A CA 1
ATOM 548 C C . ARG A 1 70 ? -9.469 0.548 -2.517 1.00 94.25 70 ARG A C 1
ATOM 550 O O . ARG A 1 70 ? -10.333 -0.302 -2.731 1.00 94.25 70 ARG A O 1
ATOM 557 N N . ALA A 1 71 ? -9.576 1.812 -2.919 1.00 92.94 71 ALA A N 1
ATOM 558 C CA . ALA A 1 71 ? -10.817 2.364 -3.450 1.00 92.94 71 ALA A CA 1
ATOM 559 C C . ALA A 1 71 ? -11.180 1.803 -4.834 1.00 92.94 71 ALA A C 1
ATOM 561 O O . ALA A 1 71 ? -12.321 1.401 -5.066 1.00 92.94 71 ALA A O 1
ATOM 562 N N . ARG A 1 72 ? -10.224 1.778 -5.768 1.00 90.56 72 ARG A N 1
ATOM 563 C CA . ARG A 1 72 ? -10.490 1.490 -7.183 1.00 90.56 72 ARG A CA 1
ATOM 564 C C . ARG A 1 72 ? -10.409 0.010 -7.529 1.00 90.56 72 ARG A C 1
ATOM 566 O O . ARG A 1 72 ? -11.175 -0.441 -8.375 1.00 90.56 72 ARG A O 1
ATOM 573 N N . ILE A 1 73 ? -9.470 -0.724 -6.932 1.00 90.81 73 ILE A N 1
ATOM 574 C CA . ILE A 1 73 ? -9.228 -2.134 -7.272 1.00 90.81 73 ILE A CA 1
ATOM 575 C C . ILE A 1 73 ? -9.981 -3.056 -6.316 1.00 90.81 73 ILE A C 1
ATOM 577 O O . ILE A 1 73 ? -10.685 -3.957 -6.766 1.00 90.81 73 ILE A O 1
ATOM 581 N N . ARG A 1 74 ? -9.874 -2.822 -5.003 1.00 88.56 74 ARG A N 1
ATOM 582 C CA . ARG A 1 74 ? -10.461 -3.714 -3.987 1.00 88.56 74 ARG A CA 1
ATOM 583 C C . ARG A 1 74 ? -11.870 -3.328 -3.549 1.00 88.56 74 ARG A C 1
ATOM 585 O O . ARG A 1 74 ? -12.524 -4.127 -2.885 1.00 88.56 74 ARG A O 1
ATOM 592 N N . GLY A 1 75 ? -12.335 -2.124 -3.888 1.00 88.50 75 GLY A N 1
ATOM 593 C CA . GLY A 1 75 ? -13.608 -1.594 -3.391 1.00 88.50 75 GLY A CA 1
ATOM 594 C C . GLY A 1 75 ? -13.652 -1.473 -1.862 1.00 88.50 75 GLY A C 1
ATOM 595 O O . GLY A 1 75 ? -14.726 -1.528 -1.268 1.00 88.50 75 GLY A O 1
ATOM 596 N N . LEU A 1 76 ? -12.485 -1.359 -1.226 1.00 87.50 76 LEU A N 1
ATOM 597 C CA . LEU A 1 76 ? -12.326 -1.167 0.210 1.00 87.50 76 LEU A CA 1
ATOM 598 C C . LEU A 1 76 ? -12.329 0.330 0.542 1.00 87.50 76 LEU A C 1
ATOM 600 O O . LEU A 1 76 ? -11.901 1.142 -0.284 1.00 87.50 76 LEU A O 1
ATOM 604 N N . PRO A 1 77 ? -12.765 0.712 1.754 1.00 87.31 77 PRO A N 1
ATOM 605 C CA . PRO A 1 77 ? -12.634 2.087 2.210 1.00 87.31 77 PRO A CA 1
ATOM 606 C C . PRO A 1 77 ? -11.158 2.509 2.275 1.00 87.31 77 PRO A C 1
ATOM 608 O O . PRO A 1 77 ? -10.267 1.710 2.596 1.00 87.31 77 PRO A O 1
ATOM 611 N N . VAL A 1 78 ? -10.917 3.783 1.960 1.00 88.12 78 VAL A N 1
ATOM 612 C CA . VAL A 1 78 ? -9.617 4.431 2.162 1.00 88.12 78 VAL A CA 1
ATOM 613 C C . VAL A 1 78 ? -9.380 4.558 3.661 1.00 88.12 78 VAL A C 1
ATOM 615 O O . VAL A 1 78 ? -10.288 4.939 4.396 1.00 88.12 78 VAL A O 1
ATOM 618 N N . ARG A 1 79 ? -8.168 4.218 4.100 1.00 87.50 79 ARG A N 1
ATOM 619 C CA . ARG A 1 79 ? -7.757 4.373 5.495 1.00 87.50 79 ARG A CA 1
ATOM 620 C C . ARG A 1 79 ? -7.666 5.843 5.849 1.00 87.50 79 ARG A C 1
ATOM 622 O O . ARG A 1 79 ? -7.155 6.648 5.073 1.00 87.50 79 ARG A O 1
ATOM 629 N N . THR A 1 80 ? -8.168 6.170 7.022 1.00 87.12 80 THR A N 1
ATOM 630 C CA . THR A 1 80 ? -8.147 7.518 7.572 1.00 87.12 80 THR A CA 1
ATOM 631 C C . THR A 1 80 ? -7.108 7.621 8.680 1.00 87.12 80 THR A C 1
ATOM 633 O O . THR A 1 80 ? -6.676 6.622 9.257 1.00 87.12 80 THR A O 1
ATOM 636 N N . ALA A 1 81 ? -6.764 8.854 9.053 1.00 85.69 81 ALA A N 1
ATOM 637 C CA . ALA A 1 81 ? -5.903 9.103 10.204 1.00 85.69 81 ALA A CA 1
ATOM 638 C C . ALA A 1 81 ? -6.493 8.545 11.522 1.00 85.69 81 ALA A C 1
ATOM 640 O O . ALA A 1 81 ? -5.750 8.273 12.467 1.00 85.69 81 ALA A O 1
ATOM 641 N N . VAL A 1 82 ? -7.817 8.351 11.588 1.00 87.06 82 VAL A N 1
ATOM 642 C CA . VAL A 1 82 ? -8.503 7.720 12.725 1.00 87.06 82 VAL A CA 1
ATOM 643 C C . VAL A 1 82 ? -8.240 6.214 12.758 1.00 87.06 82 VAL A C 1
ATOM 645 O O . VAL A 1 82 ? -7.980 5.673 13.834 1.00 87.06 82 VAL A O 1
ATOM 648 N N . ASP A 1 83 ? -8.237 5.542 11.604 1.00 88.88 83 ASP A N 1
ATOM 649 C CA . ASP A 1 83 ? -7.909 4.114 11.517 1.00 88.88 83 ASP A CA 1
ATOM 650 C C . ASP A 1 83 ? -6.452 3.849 11.927 1.00 88.88 83 ASP A C 1
ATOM 652 O O . ASP A 1 83 ? -6.165 2.923 12.687 1.00 88.88 83 ASP A O 1
ATOM 656 N N . ASP A 1 84 ? -5.528 4.706 11.493 1.00 88.06 84 ASP A N 1
ATOM 657 C CA . ASP A 1 84 ? -4.113 4.587 11.860 1.00 88.06 84 ASP A CA 1
ATOM 658 C C . ASP A 1 84 ? -3.891 4.854 13.354 1.00 88.06 84 ASP A C 1
ATOM 660 O O . ASP A 1 84 ? -3.112 4.163 14.020 1.00 88.06 84 ASP A O 1
ATOM 664 N N . LEU A 1 85 ? -4.624 5.821 13.921 1.00 90.62 85 LEU A N 1
ATOM 665 C CA . LEU A 1 85 ? -4.642 6.035 15.363 1.00 90.62 85 LEU A CA 1
ATOM 666 C C . LEU A 1 85 ? -5.185 4.806 16.092 1.00 90.62 85 LEU A C 1
ATOM 668 O O . LEU A 1 85 ? -4.627 4.418 17.119 1.00 90.62 85 LEU A O 1
ATOM 672 N N . HIS A 1 86 ? -6.264 4.203 15.592 1.00 92.50 86 HIS A N 1
ATOM 673 C CA . HIS A 1 86 ? -6.855 3.014 16.190 1.00 92.50 86 HIS A CA 1
ATOM 674 C C . HIS A 1 86 ? -5.834 1.878 16.291 1.00 92.50 86 HIS A C 1
ATOM 676 O O . HIS A 1 86 ? -5.642 1.329 17.381 1.00 92.50 86 HIS A O 1
ATOM 682 N N . ASP A 1 87 ? -5.126 1.577 15.203 1.00 92.56 87 ASP A N 1
ATOM 683 C CA . ASP A 1 87 ? -4.130 0.505 15.184 1.00 92.56 87 ASP A CA 1
ATOM 684 C C . ASP A 1 87 ? -2.968 0.799 16.138 1.00 92.56 87 ASP A C 1
ATOM 686 O O . ASP A 1 87 ? -2.623 -0.044 16.974 1.00 92.56 87 ASP A O 1
ATOM 690 N N . ALA A 1 88 ? -2.454 2.033 16.137 1.00 92.44 88 ALA A N 1
ATOM 691 C CA . ALA A 1 88 ? -1.413 2.453 17.075 1.00 92.44 88 ALA A CA 1
ATOM 692 C C . ALA A 1 88 ? -1.857 2.308 18.546 1.00 92.44 88 ALA A C 1
ATOM 694 O O . ALA A 1 88 ? -1.075 1.918 19.422 1.00 92.44 88 ALA A O 1
ATOM 695 N N . LEU A 1 89 ? -3.123 2.601 18.853 1.00 94.94 89 LEU A N 1
ATOM 696 C CA . LEU A 1 89 ? -3.678 2.429 20.197 1.00 94.94 89 LEU A CA 1
ATOM 697 C C . LEU A 1 89 ? -3.840 0.956 20.572 1.00 94.94 89 LEU A C 1
ATOM 699 O O . LEU A 1 89 ? -3.550 0.593 21.718 1.00 94.94 89 LEU A O 1
ATOM 703 N N . CYS A 1 90 ? -4.272 0.116 19.633 1.00 95.88 90 CYS A N 1
ATOM 704 C CA . CYS A 1 90 ? -4.371 -1.330 19.807 1.00 95.88 90 CYS A CA 1
ATOM 705 C C . CYS A 1 90 ? -3.000 -1.948 20.113 1.00 95.88 90 CYS A C 1
ATOM 707 O O . CYS A 1 90 ? -2.876 -2.707 21.081 1.00 95.88 90 CYS A O 1
ATOM 709 N N . GLU A 1 91 ? -1.955 -1.549 19.388 1.00 95.88 91 GLU A N 1
ATOM 710 C CA . GLU A 1 91 ? -0.576 -1.978 19.649 1.00 95.88 91 GLU A CA 1
ATOM 711 C C . GLU A 1 91 ? -0.089 -1.560 21.043 1.00 95.88 91 GLU A C 1
ATOM 713 O O . GLU A 1 91 ? 0.432 -2.380 21.808 1.00 95.88 91 GLU A O 1
ATOM 718 N N . VAL A 1 92 ? -0.304 -0.297 21.433 1.00 96.56 92 VAL A N 1
ATOM 719 C CA . VAL A 1 92 ? 0.076 0.191 22.770 1.00 96.56 92 VAL A CA 1
ATOM 720 C C . VAL A 1 92 ? -0.695 -0.546 23.865 1.00 96.56 92 VAL A C 1
ATOM 722 O O . VAL A 1 92 ? -0.116 -0.884 24.902 1.00 96.56 92 VAL A O 1
ATOM 725 N N . ALA A 1 93 ? -1.985 -0.812 23.659 1.00 96.44 93 ALA A N 1
ATOM 726 C CA . ALA A 1 93 ? -2.800 -1.553 24.612 1.00 96.44 93 ALA A CA 1
ATOM 727 C C . ALA A 1 93 ? -2.297 -2.992 24.777 1.00 96.44 93 ALA A C 1
ATOM 729 O O . ALA A 1 93 ? -2.208 -3.466 25.913 1.00 96.44 93 ALA A O 1
ATOM 730 N N . ALA A 1 94 ? -1.934 -3.657 23.678 1.00 96.75 94 ALA A N 1
ATOM 731 C CA . ALA A 1 94 ? -1.385 -5.009 23.692 1.00 96.75 94 ALA A CA 1
ATOM 732 C C . ALA A 1 94 ? -0.013 -5.067 24.385 1.00 96.75 94 ALA A C 1
ATOM 734 O O . ALA A 1 94 ? 0.233 -5.962 25.192 1.00 96.75 94 ALA A O 1
ATOM 735 N N . ALA A 1 95 ? 0.860 -4.088 24.133 1.00 96.81 95 ALA A N 1
ATOM 736 C CA . ALA A 1 95 ? 2.221 -4.078 24.667 1.00 96.81 95 ALA A CA 1
ATOM 737 C C . ALA A 1 95 ? 2.328 -3.549 26.110 1.00 96.81 95 ALA A C 1
ATOM 739 O O . ALA A 1 95 ? 3.193 -3.983 26.871 1.00 96.81 95 ALA A O 1
ATOM 740 N N . ARG A 1 96 ? 1.506 -2.560 26.488 1.00 94.94 96 ARG A N 1
ATOM 741 C CA . ARG A 1 96 ? 1.670 -1.770 27.731 1.00 94.94 96 ARG A CA 1
ATOM 742 C C . ARG A 1 96 ? 0.386 -1.620 28.548 1.00 94.94 96 ARG A C 1
ATOM 744 O O . ARG A 1 96 ? 0.386 -0.964 29.595 1.00 94.94 96 ARG A O 1
ATOM 751 N N . GLY A 1 97 ? -0.710 -2.219 28.095 1.00 94.50 97 GLY A N 1
ATOM 752 C CA . GLY A 1 97 ? -2.005 -2.167 28.758 1.00 94.50 97 GLY A CA 1
ATOM 753 C C . GLY A 1 97 ? -2.822 -0.916 28.431 1.00 94.50 97 GLY A C 1
ATOM 754 O O . GLY A 1 97 ? -2.330 0.116 27.970 1.00 94.50 97 GLY A O 1
ATOM 755 N N . ARG A 1 98 ? -4.121 -1.006 28.725 1.00 93.25 98 ARG A N 1
ATOM 756 C CA . ARG A 1 98 ? -5.148 -0.032 28.312 1.00 93.25 98 ARG A CA 1
ATOM 757 C C . ARG A 1 98 ? -4.898 1.396 28.806 1.00 93.25 98 ARG A C 1
ATOM 759 O O . ARG A 1 98 ? -5.191 2.342 28.087 1.00 93.25 98 ARG A O 1
ATOM 766 N N . MET A 1 99 ? -4.322 1.569 29.998 1.00 93.62 99 MET A N 1
ATOM 767 C CA . MET A 1 99 ? -4.039 2.907 30.540 1.00 93.62 99 MET A CA 1
ATOM 768 C C . MET A 1 99 ? -2.999 3.671 29.713 1.00 93.62 99 MET A C 1
ATOM 770 O O . MET A 1 99 ? -3.118 4.886 29.556 1.00 93.62 99 MET A O 1
ATOM 774 N N . HIS A 1 100 ? -2.008 2.973 29.153 1.00 93.44 100 HIS A N 1
ATOM 775 C CA . HIS A 1 100 ? -1.033 3.597 28.261 1.00 93.44 100 HIS A CA 1
ATOM 776 C C . HIS A 1 100 ? -1.674 3.991 26.931 1.00 93.44 100 HIS A C 1
ATOM 778 O O . HIS A 1 100 ? -1.417 5.092 26.458 1.00 93.44 100 HIS A O 1
ATOM 784 N N . ALA A 1 101 ? -2.568 3.162 26.386 1.00 93.50 101 ALA A N 1
ATOM 785 C CA . ALA A 1 101 ? -3.305 3.497 25.169 1.00 93.50 101 ALA A CA 1
ATOM 786 C C . ALA A 1 101 ? -4.196 4.733 25.368 1.00 93.50 101 ALA A C 1
ATOM 788 O O . ALA A 1 101 ? -4.108 5.683 24.600 1.00 93.50 101 ALA A O 1
ATOM 789 N N . VAL A 1 102 ? -4.970 4.801 26.458 1.00 92.81 102 VAL A N 1
ATOM 790 C CA . VAL A 1 102 ? -5.797 5.985 26.771 1.00 92.81 102 VAL A CA 1
ATOM 791 C C . VAL A 1 102 ? -4.945 7.253 26.904 1.00 92.81 102 VAL A C 1
ATOM 793 O O . VAL A 1 102 ? -5.348 8.324 26.449 1.00 92.81 102 VAL A O 1
ATOM 796 N N . ARG A 1 103 ? -3.746 7.147 27.492 1.00 92.00 103 ARG A N 1
ATOM 797 C CA . ARG A 1 103 ? -2.805 8.272 27.557 1.00 92.00 103 ARG A CA 1
ATOM 798 C C . ARG A 1 103 ? -2.321 8.689 26.168 1.00 92.00 103 ARG A C 1
ATOM 800 O O . ARG A 1 103 ? -2.291 9.885 25.901 1.00 92.00 103 ARG A O 1
ATOM 807 N N . THR A 1 104 ? -1.958 7.740 25.306 1.00 91.44 104 THR A N 1
ATOM 808 C CA . THR A 1 104 ? -1.570 8.018 23.915 1.00 91.44 104 THR A CA 1
ATOM 809 C C . THR A 1 104 ? -2.704 8.714 23.165 1.00 91.44 104 THR A C 1
ATOM 811 O O . THR A 1 104 ? -2.479 9.780 22.605 1.00 91.44 104 THR A O 1
ATOM 814 N N . LEU A 1 105 ? -3.937 8.206 23.261 1.00 91.69 105 LEU A N 1
ATOM 815 C CA . LEU A 1 105 ? -5.118 8.829 22.654 1.00 91.69 105 LEU A CA 1
ATOM 816 C C . LEU A 1 105 ? -5.277 10.284 23.110 1.00 91.69 105 LEU A C 1
ATOM 818 O O . LEU A 1 105 ? -5.420 11.188 22.291 1.00 91.69 105 LEU A O 1
ATOM 822 N N . ARG A 1 106 ? -5.186 10.533 24.423 1.00 88.38 106 ARG A N 1
ATOM 823 C CA . ARG A 1 106 ? -5.298 11.882 24.999 1.00 88.38 106 ARG A CA 1
ATOM 824 C C . ARG A 1 106 ? -4.268 12.857 24.423 1.00 88.38 106 ARG A C 1
ATOM 826 O O . ARG A 1 106 ? -4.578 14.039 24.302 1.00 88.38 106 ARG A O 1
ATOM 833 N N . LEU A 1 107 ? -3.063 12.378 24.118 1.00 87.81 107 LEU A N 1
ATOM 834 C CA . LEU A 1 107 ? -1.983 13.190 23.558 1.00 87.81 107 LEU A CA 1
ATOM 835 C C . LEU A 1 107 ? -2.163 13.466 22.064 1.00 87.81 107 LEU A C 1
ATOM 837 O O . LEU A 1 107 ? -1.730 14.522 21.616 1.00 87.81 107 LEU A O 1
ATOM 841 N N . SER A 1 108 ? -2.813 12.568 21.323 1.00 84.19 108 SER A N 1
ATOM 842 C CA . SER A 1 108 ? -3.036 12.730 19.881 1.00 84.19 108 SER A CA 1
ATOM 843 C C . SER A 1 108 ? -4.266 13.580 19.545 1.00 84.19 108 SER A C 1
ATOM 845 O O . SER A 1 108 ? -4.293 14.222 18.503 1.00 84.19 108 SER A O 1
ATOM 847 N N . LEU A 1 109 ? -5.277 13.642 20.424 1.00 80.00 109 LEU A N 1
ATOM 848 C CA . LEU A 1 109 ? -6.520 14.403 20.191 1.00 80.00 109 LEU A CA 1
ATOM 849 C C . LEU A 1 109 ? -6.335 15.890 19.811 1.00 80.00 109 LEU A C 1
ATOM 851 O O . LEU A 1 109 ? -7.078 16.356 18.955 1.00 80.00 109 LEU A O 1
ATOM 855 N N . PRO A 1 110 ? -5.382 16.659 20.379 1.00 75.44 110 PRO A N 1
ATOM 856 C CA . PRO A 1 110 ? -5.127 18.038 19.948 1.00 75.44 110 PRO A CA 1
ATOM 857 C C . PRO A 1 110 ? -4.578 18.170 18.519 1.00 75.44 110 PRO A C 1
ATOM 859 O O . PRO A 1 110 ? -4.499 19.284 18.008 1.00 75.44 110 PRO A O 1
ATOM 862 N N . THR A 1 111 ? -4.138 17.068 17.906 1.00 77.56 111 THR A N 1
ATOM 863 C CA . THR A 1 111 ? -3.564 17.026 16.555 1.00 77.56 111 THR A CA 1
ATOM 864 C C . THR A 1 111 ? -4.623 16.760 15.483 1.00 77.56 111 THR A C 1
ATOM 866 O O . THR A 1 111 ? -4.401 17.109 14.328 1.00 77.56 111 THR A O 1
ATOM 869 N N . PHE A 1 112 ? -5.776 16.201 15.857 1.00 70.44 112 PHE A N 1
ATOM 870 C CA . PHE A 1 112 ? -6.891 15.970 14.941 1.00 70.44 112 PHE A CA 1
ATOM 871 C C . PHE A 1 112 ? -7.719 17.237 14.745 1.00 70.44 112 PHE A C 1
ATOM 873 O O . PHE A 1 112 ? -7.967 18.003 15.684 1.00 70.44 112 PHE A O 1
ATOM 880 N N . SER A 1 113 ? -8.180 17.455 13.518 1.00 71.00 113 SER A N 1
ATOM 881 C CA . SER A 1 113 ? -9.188 18.470 13.243 1.00 71.00 113 SER A CA 1
ATOM 882 C C . SER A 1 113 ? -10.518 18.106 13.922 1.00 71.00 113 SER A C 1
ATOM 884 O O . SER A 1 113 ? -10.783 16.935 14.203 1.00 71.00 113 SER A O 1
ATOM 886 N N . PRO A 1 114 ? -11.416 19.080 14.163 1.00 69.25 114 PRO A N 1
ATOM 887 C CA . PRO A 1 114 ? -12.732 18.790 14.727 1.00 69.25 114 PRO A CA 1
ATOM 888 C C . PRO A 1 114 ? -13.556 17.784 13.912 1.00 69.25 114 PRO A C 1
ATOM 890 O O . PRO A 1 114 ? -14.385 17.096 14.492 1.00 69.25 114 PRO A O 1
ATOM 893 N N . ALA A 1 115 ? -13.344 17.702 12.593 1.00 70.50 115 ALA A N 1
ATOM 894 C CA . ALA A 1 115 ? -14.027 16.731 11.740 1.00 70.50 115 ALA A CA 1
ATOM 895 C C . ALA A 1 115 ? -13.544 15.299 12.021 1.00 70.50 115 ALA A C 1
ATOM 897 O O . ALA A 1 115 ? -14.363 14.414 12.223 1.00 70.50 115 ALA A O 1
ATOM 898 N N . GLU A 1 116 ? -12.229 15.101 12.130 1.00 72.56 116 GLU A N 1
ATOM 899 C CA . GLU A 1 116 ? -11.619 13.794 12.418 1.00 72.56 116 GLU A CA 1
ATOM 900 C C . GLU A 1 116 ? -11.852 13.333 13.867 1.00 72.56 116 GLU A C 1
ATOM 902 O O . GLU A 1 116 ? -11.741 12.153 14.168 1.00 72.56 116 GLU A O 1
ATOM 907 N N . ALA A 1 117 ? -12.160 14.252 14.789 1.00 61.09 117 ALA A N 1
ATOM 908 C CA . ALA A 1 117 ? -12.378 13.930 16.200 1.00 61.09 117 ALA A CA 1
ATOM 909 C C . ALA A 1 117 ? -13.812 13.465 16.541 1.00 61.09 117 ALA A C 1
ATOM 911 O O . ALA A 1 117 ? -14.049 13.063 17.683 1.00 61.09 117 ALA A O 1
ATOM 912 N N . ILE A 1 118 ? -14.772 13.601 15.616 1.00 63.56 118 ILE A N 1
ATOM 913 C CA . ILE A 1 118 ? -16.206 13.310 15.835 1.00 63.56 118 ILE A CA 1
ATOM 914 C C . ILE A 1 118 ? -16.679 12.077 15.034 1.00 63.56 118 ILE A C 1
ATOM 916 O O . ILE A 1 118 ? -17.763 11.562 15.317 1.00 63.56 118 ILE A O 1
ATOM 920 N N . GLU A 1 119 ? -15.885 11.609 14.067 1.00 52.78 119 GLU A N 1
ATOM 921 C CA . GLU A 1 119 ? -16.080 10.323 13.370 1.00 52.78 119 GLU A CA 1
ATOM 922 C C . GLU A 1 119 ? -15.783 9.121 14.283 1.00 52.78 119 GLU A C 1
ATOM 924 O O . GLU A 1 119 ? -16.570 8.147 14.226 1.00 52.78 119 GLU A O 1
#

Sequence (119 aa):
MDAMRLAVVDVEEHELVWIVSWTSEEFGRTRNPEFMPAGNGPYLVDRVDGGLHRVGVVSAVTGEWEADYRARIRGLPVRTAVDDLHDALCEVAAARGRMHAVRTLRLSLPTFSPAEAIE